Protein AF-A0A4U1ETX7-F1 (afdb_monomer)

Structure (mmCIF, N/CA/C/O backbone):
data_AF-A0A4U1ETX7-F1
#
_entry.id   AF-A0A4U1ETX7-F1
#
loop_
_atom_site.group_PDB
_atom_site.id
_atom_site.type_symbol
_atom_site.label_atom_id
_atom_site.label_alt_id
_atom_site.label_comp_id
_atom_site.label_asym_id
_atom_site.label_entity_id
_atom_site.label_seq_id
_atom_site.pdbx_PDB_ins_code
_atom_site.Cartn_x
_atom_site.Cartn_y
_atom_site.Cartn_z
_atom_site.occupancy
_atom_site.B_iso_or_equiv
_atom_site.auth_seq_id
_atom_site.auth_comp_id
_atom_site.auth_asym_id
_atom_site.auth_atom_id
_atom_site.pdbx_PDB_model_num
ATOM 1 N N . MET A 1 1 ? -6.238 19.780 6.715 1.00 41.81 1 MET A N 1
ATOM 2 C CA . MET A 1 1 ? -5.830 20.283 5.386 1.00 41.81 1 MET A CA 1
ATOM 3 C C . MET A 1 1 ? -6.898 19.841 4.401 1.00 41.81 1 MET A C 1
ATOM 5 O O . MET A 1 1 ? -7.170 18.651 4.344 1.00 41.81 1 MET A O 1
ATOM 9 N N . ASN A 1 2 ? -7.576 20.777 3.735 1.00 40.84 2 ASN A N 1
ATOM 10 C CA . ASN A 1 2 ? -8.663 20.470 2.801 1.00 40.84 2 ASN A CA 1
ATOM 11 C C . ASN A 1 2 ? -8.072 20.296 1.399 1.00 40.84 2 ASN A C 1
ATOM 13 O O . ASN A 1 2 ? -7.616 21.276 0.815 1.00 40.84 2 ASN A O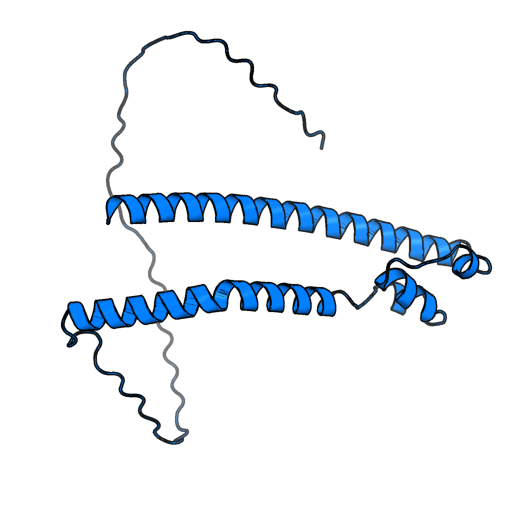 1
ATOM 17 N N . LEU A 1 3 ? -8.058 19.065 0.881 1.00 55.19 3 LEU A N 1
ATOM 18 C CA . LEU A 1 3 ? -7.676 18.799 -0.507 1.00 55.19 3 LEU A CA 1
ATOM 19 C C . LEU A 1 3 ? -8.830 19.211 -1.424 1.00 55.19 3 LEU A C 1
ATOM 21 O O . LEU A 1 3 ? -9.842 18.521 -1.536 1.00 55.19 3 LEU A O 1
ATOM 25 N N . GLN A 1 4 ? -8.675 20.371 -2.051 1.00 62.78 4 GLN A N 1
ATOM 26 C CA . GLN A 1 4 ? -9.579 20.869 -3.074 1.00 62.78 4 GLN A CA 1
ATOM 27 C C . GLN A 1 4 ? -9.203 20.228 -4.414 1.00 62.78 4 GLN A C 1
ATOM 29 O O . GLN A 1 4 ? -8.098 20.410 -4.915 1.00 62.78 4 GLN A O 1
ATOM 34 N N . ILE A 1 5 ? -10.124 19.438 -4.963 1.00 59.56 5 ILE A N 1
ATOM 35 C CA . ILE A 1 5 ? -9.994 18.774 -6.264 1.00 59.56 5 ILE A CA 1
ATOM 36 C C . ILE A 1 5 ? -10.107 19.844 -7.359 1.00 59.56 5 ILE A C 1
ATOM 38 O O . ILE A 1 5 ? -11.142 20.503 -7.477 1.00 59.56 5 ILE A O 1
ATOM 42 N N . CYS A 1 6 ? -9.048 20.031 -8.148 1.00 57.34 6 CYS A N 1
ATOM 43 C CA . CYS A 1 6 ? -9.047 20.949 -9.285 1.00 57.34 6 CYS A CA 1
ATOM 44 C C . CYS A 1 6 ? -9.716 20.283 -10.495 1.00 57.34 6 CYS A C 1
ATOM 46 O O . CYS A 1 6 ? -9.180 19.333 -11.062 1.00 57.34 6 CYS A O 1
ATOM 48 N N . PHE A 1 7 ? -10.880 20.794 -10.903 1.00 46.88 7 PHE A N 1
ATOM 49 C CA . PHE A 1 7 ? -11.467 20.489 -12.207 1.00 46.88 7 PHE A CA 1
ATOM 50 C C . PHE A 1 7 ? -10.724 21.288 -13.280 1.00 46.88 7 PHE A C 1
ATOM 52 O O . PHE A 1 7 ? -10.789 22.517 -13.304 1.00 46.88 7 PHE A O 1
ATOM 59 N N . VAL A 1 8 ? -10.012 20.578 -14.151 1.00 48.94 8 VAL A N 1
ATOM 60 C CA . VAL A 1 8 ? -9.409 21.141 -15.359 1.00 48.94 8 VAL A CA 1
ATOM 61 C C . VAL A 1 8 ? -10.537 21.359 -16.361 1.00 48.94 8 VAL A C 1
ATOM 63 O O . VAL A 1 8 ? -11.192 20.404 -16.773 1.00 48.94 8 VAL A O 1
ATOM 66 N N . ASN A 1 9 ? -10.806 22.615 -16.707 1.00 42.22 9 ASN A N 1
ATOM 67 C CA . ASN A 1 9 ? -11.696 22.948 -17.808 1.00 42.22 9 ASN A CA 1
ATOM 68 C C . ASN A 1 9 ? -10.807 23.318 -18.996 1.00 42.22 9 ASN A C 1
ATOM 70 O O . ASN A 1 9 ? -10.137 24.350 -18.960 1.00 42.22 9 ASN A O 1
ATOM 74 N N . ASP A 1 10 ? -10.785 22.463 -20.019 1.00 52.47 10 ASP A N 1
ATOM 75 C CA . ASP A 1 10 ? -10.178 22.778 -21.309 1.00 52.47 10 ASP A CA 1
ATOM 76 C C . ASP A 1 10 ? -10.883 24.003 -21.894 1.00 52.47 10 ASP A C 1
ATOM 78 O O . ASP A 1 10 ? -12.081 24.004 -22.190 1.00 52.47 10 ASP A O 1
ATOM 82 N N . SER A 1 11 ? -10.145 25.092 -22.026 1.00 49.81 11 SER A N 1
ATOM 83 C CA . SER A 1 11 ? -10.554 26.252 -22.803 1.00 49.81 11 SER A CA 1
ATOM 84 C C . SER A 1 11 ? -9.315 26.747 -23.515 1.00 49.81 11 SER A C 1
ATOM 86 O O . SER A 1 11 ? -8.481 27.442 -22.942 1.00 49.81 11 SER A O 1
ATOM 88 N N . GLY A 1 12 ? -9.188 26.301 -24.763 1.00 53.84 12 GLY A N 1
ATOM 89 C CA . GLY A 1 12 ? -8.143 26.739 -25.664 1.00 53.84 12 GLY A CA 1
ATOM 90 C C . GLY A 1 12 ? -8.164 28.252 -25.836 1.00 53.84 12 GLY A C 1
ATOM 91 O O . GLY A 1 12 ? -9.210 28.863 -26.057 1.00 53.84 12 GLY A O 1
ATOM 92 N N . SER A 1 13 ? -6.979 28.840 -25.784 1.00 47.84 13 SER A N 1
ATOM 93 C CA . SER A 1 13 ? -6.688 30.052 -26.529 1.00 47.84 13 SER A CA 1
ATOM 94 C C . SER A 1 13 ? -5.198 30.085 -26.826 1.00 47.84 13 SER A C 1
ATOM 96 O O . SER A 1 13 ? -4.387 30.261 -25.915 1.00 47.84 13 SER A O 1
ATOM 98 N N . ASP A 1 14 ? -4.879 29.919 -28.105 1.00 48.38 14 ASP A N 1
ATOM 99 C CA . ASP A 1 14 ? -3.606 30.293 -28.702 1.00 48.38 14 ASP A CA 1
ATOM 100 C C . ASP A 1 14 ? -3.192 31.695 -28.253 1.00 48.38 14 ASP A C 1
ATOM 102 O O . ASP A 1 14 ? -3.978 32.651 -28.329 1.00 48.38 14 ASP A O 1
ATOM 106 N N . LYS A 1 15 ? -1.933 31.825 -27.834 1.00 49.69 15 LYS A N 1
ATOM 107 C CA . LYS A 1 15 ? -1.198 33.079 -27.960 1.00 49.69 15 LYS A CA 1
ATOM 108 C C . LYS A 1 15 ? 0.302 32.834 -27.879 1.00 49.69 15 LYS A C 1
ATOM 110 O O . LYS A 1 15 ? 0.845 32.564 -26.812 1.00 49.69 15 LYS A O 1
ATOM 115 N N . ASP A 1 16 ? 0.927 32.967 -29.039 1.00 45.94 16 ASP A N 1
ATOM 116 C CA . ASP A 1 16 ? 2.360 33.124 -29.224 1.00 45.94 16 ASP A CA 1
ATOM 117 C C . ASP A 1 16 ? 2.893 34.314 -28.412 1.00 45.94 16 ASP A C 1
ATOM 119 O O . ASP A 1 16 ? 2.325 35.412 -28.457 1.00 45.94 16 ASP A O 1
ATOM 123 N N . SER A 1 17 ? 4.025 34.121 -27.737 1.00 50.34 17 SER A N 1
ATOM 124 C CA . SER A 1 17 ? 5.016 35.184 -27.560 1.00 50.34 17 SER A CA 1
ATOM 125 C C . SER A 1 17 ? 6.380 34.601 -27.202 1.00 50.34 17 SER A C 1
ATOM 127 O O . SER A 1 17 ? 6.537 33.946 -26.172 1.00 50.34 17 SER A O 1
ATOM 129 N N . ASP A 1 18 ? 7.333 34.887 -28.082 1.00 41.34 18 ASP A N 1
ATOM 130 C CA . ASP A 1 18 ? 8.760 34.607 -28.011 1.00 41.34 18 ASP A CA 1
ATOM 131 C C . ASP A 1 18 ? 9.499 35.263 -26.828 1.00 41.34 18 ASP A C 1
ATOM 133 O O . ASP A 1 18 ? 9.060 36.273 -26.274 1.00 41.34 18 ASP A O 1
ATOM 137 N N . ALA A 1 19 ? 10.718 34.742 -26.627 1.00 42.84 19 ALA A N 1
ATOM 138 C CA . ALA A 1 19 ? 11.904 35.342 -26.004 1.00 42.84 19 ALA A CA 1
ATOM 139 C C . ALA A 1 19 ? 12.024 35.272 -24.469 1.00 42.84 19 ALA A C 1
ATOM 141 O O . ALA A 1 19 ? 11.381 36.016 -23.739 1.00 42.84 19 ALA A O 1
ATOM 142 N N . ASP A 1 20 ? 12.954 34.449 -23.971 1.00 43.47 20 ASP A N 1
ATOM 143 C CA . ASP A 1 20 ? 14.338 34.883 -23.700 1.00 43.47 20 ASP A CA 1
ATOM 144 C C . ASP A 1 20 ? 15.164 33.684 -23.188 1.00 43.47 20 ASP A C 1
ATOM 146 O O . ASP A 1 20 ? 14.789 33.018 -22.223 1.00 43.47 20 ASP A O 1
ATOM 150 N N . ASP A 1 21 ? 16.270 33.383 -23.867 1.00 40.78 21 ASP A N 1
ATOM 151 C CA . ASP A 1 21 ? 17.135 32.230 -23.603 1.00 40.78 21 ASP A CA 1
ATOM 152 C C . ASP A 1 21 ? 18.335 32.704 -22.767 1.00 40.78 21 ASP A C 1
ATOM 154 O O . ASP A 1 21 ? 19.334 33.224 -23.278 1.00 40.78 21 ASP A O 1
ATOM 158 N N . SER A 1 22 ? 18.207 32.602 -21.441 1.00 45.34 22 SER A N 1
ATOM 159 C CA . SER A 1 22 ? 19.293 32.916 -20.512 1.00 45.34 22 SER A CA 1
ATOM 160 C C . SER A 1 22 ? 20.228 31.720 -20.358 1.00 45.34 22 SER A C 1
ATOM 162 O O . SER A 1 22 ? 19.943 30.743 -19.668 1.00 45.34 22 SER A O 1
ATOM 164 N N . LYS A 1 23 ? 21.395 31.864 -20.988 1.00 46.31 23 LYS A N 1
ATOM 165 C CA . LYS A 1 23 ? 22.611 31.064 -20.813 1.00 46.31 23 LYS A CA 1
ATOM 166 C C . LYS A 1 23 ? 22.863 30.720 -19.340 1.00 46.31 23 LYS A C 1
ATOM 168 O O . LYS A 1 23 ? 22.982 31.619 -18.509 1.00 46.31 23 LYS A O 1
ATOM 173 N N . THR A 1 24 ? 23.063 29.439 -19.037 1.00 38.53 24 THR A N 1
ATOM 174 C CA . THR A 1 24 ? 23.754 29.016 -17.812 1.00 38.53 24 THR A CA 1
ATOM 175 C C . THR A 1 24 ? 25.056 28.327 -18.176 1.00 38.53 24 THR A C 1
ATOM 177 O O . THR A 1 24 ? 25.109 27.285 -18.824 1.00 38.53 24 THR A O 1
ATOM 180 N N . GLU A 1 25 ? 26.128 29.004 -17.789 1.00 38.62 25 GLU A N 1
ATOM 181 C CA . GLU A 1 25 ? 27.497 28.575 -17.959 1.00 38.62 25 GLU A CA 1
ATOM 182 C C . GLU A 1 25 ? 27.894 27.706 -16.765 1.00 38.62 25 GLU A C 1
ATOM 184 O O . GLU A 1 25 ? 27.614 28.008 -15.608 1.00 38.62 25 GLU A O 1
ATOM 189 N N . THR A 1 26 ? 28.523 26.593 -17.114 1.00 40.31 26 THR A N 1
ATOM 190 C CA . THR A 1 26 ? 29.512 25.805 -16.381 1.00 40.31 26 THR A CA 1
ATOM 191 C C . THR A 1 26 ? 30.017 26.435 -15.070 1.00 40.31 26 THR A C 1
ATOM 193 O O . THR A 1 26 ? 30.624 27.503 -15.097 1.00 40.31 26 THR A O 1
ATOM 196 N N . SER A 1 27 ? 29.923 25.714 -13.951 1.00 37.47 27 SER A N 1
ATOM 197 C CA . SER A 1 27 ? 31.081 25.541 -13.063 1.00 37.47 27 SER A CA 1
ATOM 198 C C . SER A 1 27 ? 30.861 24.366 -12.119 1.00 37.47 27 SER A C 1
ATOM 200 O O . SER A 1 27 ? 29.918 24.323 -11.335 1.00 37.47 27 SER A O 1
ATOM 202 N N . LEU A 1 28 ? 31.781 23.418 -12.227 1.00 47.22 28 LEU A N 1
ATOM 203 C CA . LEU A 1 28 ? 32.044 22.346 -11.285 1.00 47.22 28 LEU A CA 1
ATOM 204 C C . LEU A 1 28 ? 32.525 22.964 -9.967 1.00 47.22 28 LEU A C 1
ATOM 206 O O . LEU A 1 28 ? 33.446 23.774 -9.999 1.00 47.22 28 LEU A O 1
ATOM 210 N N . ASP A 1 29 ? 31.967 22.552 -8.831 1.00 37.34 29 ASP A N 1
ATOM 211 C CA . ASP A 1 29 ? 32.725 22.544 -7.577 1.00 37.34 29 ASP A CA 1
ATOM 212 C C . ASP A 1 29 ? 32.091 21.560 -6.583 1.00 37.34 29 ASP A C 1
ATOM 214 O O . ASP A 1 29 ? 31.028 21.794 -6.010 1.00 37.34 29 ASP A O 1
ATOM 218 N N . THR A 1 30 ? 32.723 20.395 -6.436 1.00 49.41 30 THR A N 1
ATOM 219 C CA . THR A 1 30 ? 32.409 19.403 -5.400 1.00 49.41 30 THR A CA 1
ATOM 220 C C . THR A 1 30 ? 33.538 19.451 -4.371 1.00 49.41 30 THR A C 1
ATOM 222 O O . THR A 1 30 ? 34.684 19.179 -4.738 1.00 49.41 30 THR A O 1
ATOM 225 N N . PRO A 1 31 ? 33.274 19.767 -3.091 1.00 43.47 31 PRO A N 1
ATOM 226 C CA . PRO A 1 31 ? 34.331 19.797 -2.095 1.00 43.47 31 PRO A CA 1
ATOM 227 C C . PRO A 1 31 ? 34.774 18.380 -1.707 1.00 43.47 31 PRO A C 1
ATOM 229 O O . PRO A 1 31 ? 34.002 17.569 -1.195 1.00 43.47 31 PRO A O 1
ATOM 232 N N . LEU A 1 32 ? 36.063 18.114 -1.926 1.00 41.84 32 LEU A N 1
ATOM 233 C CA . LEU A 1 32 ? 36.802 16.947 -1.448 1.00 41.84 32 LEU A CA 1
ATOM 234 C C . LEU A 1 32 ? 36.784 16.880 0.087 1.00 41.84 32 LEU A C 1
ATOM 236 O O . LEU A 1 32 ? 37.141 17.846 0.761 1.00 41.84 32 LEU A O 1
ATOM 240 N N . SER A 1 33 ? 36.440 15.713 0.636 1.00 50.00 33 SER A N 1
ATOM 241 C CA . SER A 1 33 ? 36.634 15.381 2.055 1.00 50.00 33 SER A CA 1
ATOM 242 C C . SER A 1 33 ? 37.741 14.328 2.235 1.00 50.00 33 SER A C 1
ATOM 244 O O . SER A 1 33 ? 37.984 13.538 1.321 1.00 50.00 33 SER A O 1
ATOM 246 N N . PRO A 1 34 ? 38.455 14.322 3.380 1.00 47.47 34 PRO A N 1
ATOM 247 C CA . PRO A 1 34 ? 39.816 13.799 3.476 1.00 47.47 34 PRO A CA 1
ATOM 248 C C . PRO A 1 34 ? 39.888 12.308 3.826 1.00 47.47 34 PRO A C 1
ATOM 250 O O . PRO A 1 34 ? 39.070 11.769 4.568 1.00 47.47 34 PRO A O 1
ATOM 253 N N . MET A 1 35 ? 40.951 11.669 3.335 1.00 39.53 35 MET A N 1
ATOM 254 C CA . MET A 1 35 ? 41.346 10.291 3.631 1.00 39.53 35 MET A CA 1
ATOM 255 C C . MET A 1 35 ? 41.687 10.094 5.117 1.00 39.53 35 MET A C 1
ATOM 257 O O . MET A 1 35 ? 42.616 10.721 5.626 1.00 39.53 35 MET A O 1
ATOM 261 N N . SER A 1 36 ? 41.044 9.119 5.765 1.00 50.62 36 SER A N 1
ATOM 262 C CA . SER A 1 36 ? 41.517 8.523 7.021 1.00 50.62 36 SER A CA 1
ATOM 263 C C . SER A 1 36 ? 42.073 7.129 6.748 1.00 50.62 36 SER A C 1
ATOM 265 O O . SER A 1 36 ? 41.338 6.190 6.455 1.00 50.62 36 SER A O 1
ATOM 267 N N . LYS A 1 37 ? 43.400 7.002 6.840 1.00 48.03 37 LYS A N 1
ATOM 268 C CA . LYS A 1 37 ? 44.114 5.722 6.878 1.00 48.03 37 LYS A CA 1
ATOM 269 C C . LYS A 1 37 ? 44.173 5.246 8.327 1.00 48.03 37 LYS A C 1
ATOM 271 O O . LYS A 1 37 ? 44.890 5.853 9.116 1.00 48.03 37 LYS A O 1
ATOM 276 N N . GLN A 1 38 ? 43.528 4.131 8.655 1.00 52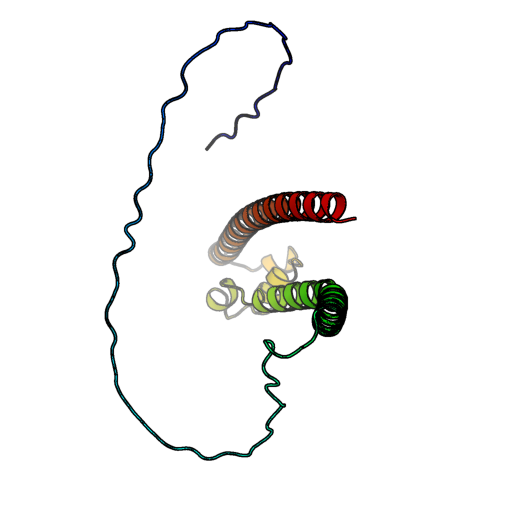.62 38 GLN A N 1
ATOM 277 C CA . GLN A 1 38 ? 43.980 3.274 9.751 1.00 52.62 38 GLN A CA 1
ATOM 278 C C . GLN A 1 38 ? 43.911 1.810 9.321 1.00 52.62 38 GLN A C 1
ATOM 280 O O . GLN A 1 38 ? 42.886 1.303 8.881 1.00 52.62 38 GLN A O 1
ATOM 285 N N . SER A 1 39 ? 45.082 1.190 9.402 1.00 51.47 39 SER A N 1
ATOM 286 C CA . SER A 1 39 ? 45.386 -0.204 9.117 1.00 51.47 39 SER A CA 1
ATOM 287 C C . SER A 1 39 ? 44.873 -1.100 10.243 1.00 51.47 39 SER A C 1
ATOM 289 O O . SER A 1 39 ? 45.035 -0.749 11.411 1.00 51.47 39 SER A O 1
ATOM 291 N N . SER A 1 40 ? 44.341 -2.276 9.918 1.00 50.12 40 SER A N 1
ATOM 292 C CA . SER A 1 40 ? 44.506 -3.470 10.753 1.00 50.12 40 SER A CA 1
ATOM 293 C C . SER A 1 40 ? 44.263 -4.719 9.913 1.00 50.12 40 SER A C 1
ATOM 295 O O . SER A 1 40 ? 43.614 -4.671 8.872 1.00 50.12 40 SER A O 1
ATOM 297 N N . SER A 1 41 ? 44.904 -5.800 10.319 1.00 50.66 41 SER A N 1
ATOM 298 C CA . SER A 1 41 ? 45.446 -6.809 9.435 1.00 50.66 41 SER A CA 1
ATOM 299 C C . SER A 1 41 ? 45.077 -8.220 9.899 1.00 50.66 41 SER A C 1
ATOM 301 O O . SER A 1 41 ? 44.888 -8.443 11.092 1.00 50.66 41 SER A O 1
ATOM 303 N N . TYR A 1 42 ? 45.066 -9.133 8.923 1.00 45.34 42 TYR A N 1
ATOM 304 C CA . TYR A 1 42 ? 45.053 -10.600 8.988 1.00 45.34 42 TYR A CA 1
ATOM 305 C C . TYR A 1 42 ? 43.771 -11.303 9.470 1.00 45.34 42 TYR A C 1
ATOM 307 O O . TYR A 1 42 ? 43.524 -11.472 10.661 1.00 45.34 42 TYR A O 1
ATOM 315 N N . SER A 1 43 ? 43.072 -11.908 8.509 1.00 50.91 43 SER A N 1
ATOM 316 C CA . SER A 1 43 ? 42.652 -13.306 8.637 1.00 50.91 43 SER A CA 1
ATOM 317 C C . SER A 1 43 ? 42.632 -13.962 7.258 1.00 50.91 43 SER A C 1
ATOM 319 O O . SER A 1 43 ? 41.741 -13.689 6.455 1.00 50.91 43 SER A O 1
ATOM 321 N N . ASP A 1 44 ? 43.624 -14.821 7.020 1.00 52.66 44 ASP A N 1
ATOM 322 C CA . ASP A 1 44 ? 43.616 -15.850 5.984 1.00 52.66 44 ASP A CA 1
ATOM 323 C C . ASP A 1 44 ? 42.361 -16.709 6.132 1.00 52.66 44 ASP A C 1
ATOM 325 O O . ASP A 1 44 ? 42.153 -17.347 7.170 1.00 52.66 44 ASP A O 1
ATOM 329 N N . ARG A 1 45 ? 41.529 -16.745 5.091 1.00 55.03 45 ARG A N 1
ATOM 330 C CA . ARG A 1 45 ? 40.541 -17.803 4.915 1.00 55.03 45 ARG A CA 1
ATOM 331 C C . ARG A 1 45 ? 40.197 -17.974 3.441 1.00 55.03 45 ARG A C 1
ATOM 333 O O . ARG A 1 45 ? 39.461 -17.185 2.871 1.00 55.03 45 ARG A O 1
ATOM 340 N N . ASP A 1 46 ? 40.772 -19.046 2.914 1.00 41.12 46 ASP A N 1
ATOM 341 C CA . ASP A 1 46 ? 40.247 -19.931 1.880 1.00 41.12 46 ASP A CA 1
ATOM 342 C C . ASP A 1 46 ? 39.790 -19.266 0.574 1.00 41.12 46 ASP A C 1
ATOM 344 O O . ASP A 1 46 ? 38.659 -18.816 0.399 1.00 41.12 46 ASP A O 1
ATOM 348 N N . THR A 1 47 ? 40.733 -19.265 -0.362 1.00 50.44 47 THR A N 1
ATOM 349 C CA . THR A 1 47 ? 40.575 -19.054 -1.795 1.00 50.44 47 THR A CA 1
ATOM 350 C C . THR A 1 47 ? 39.453 -19.927 -2.363 1.00 50.44 47 THR A C 1
ATOM 352 O O . THR A 1 47 ? 39.656 -21.086 -2.719 1.00 50.44 47 THR A O 1
ATOM 355 N N . THR A 1 48 ? 38.276 -19.338 -2.524 1.00 43.38 48 THR A N 1
ATOM 356 C CA . THR A 1 48 ? 37.517 -19.524 -3.762 1.00 43.38 48 THR A CA 1
ATOM 357 C C . THR A 1 48 ? 37.707 -18.240 -4.545 1.00 43.38 48 THR A C 1
ATOM 359 O O . THR A 1 48 ? 36.962 -17.276 -4.410 1.00 43.38 48 THR A O 1
ATOM 362 N N . GLU A 1 49 ? 38.815 -18.200 -5.283 1.00 44.59 49 GLU A N 1
ATOM 363 C CA . GLU A 1 49 ? 38.991 -17.274 -6.392 1.00 44.59 49 GLU A CA 1
ATOM 364 C C . GLU A 1 49 ? 37.897 -17.628 -7.409 1.00 44.59 49 GLU A C 1
ATOM 366 O O . GLU A 1 49 ? 38.097 -18.437 -8.309 1.00 44.59 49 GLU A O 1
ATOM 371 N N . GLU A 1 50 ? 36.687 -17.099 -7.213 1.00 47.06 50 GLU A N 1
ATOM 372 C CA . GLU A 1 50 ? 35.826 -16.844 -8.357 1.00 47.06 50 GLU A CA 1
ATOM 373 C C . GLU A 1 50 ? 36.617 -15.866 -9.208 1.00 47.06 50 GLU A C 1
ATOM 375 O O . GLU A 1 50 ? 36.891 -14.746 -8.775 1.00 47.06 50 GLU A O 1
ATOM 380 N N . GLU A 1 51 ? 37.084 -16.361 -10.351 1.00 45.06 51 GLU A N 1
ATOM 381 C CA . GLU A 1 51 ? 37.832 -15.619 -11.347 1.00 45.06 51 GLU A CA 1
ATOM 382 C C . GLU A 1 51 ? 37.187 -14.244 -11.533 1.00 45.06 51 GLU A C 1
ATOM 384 O O . GLU A 1 51 ? 36.185 -14.068 -12.230 1.00 45.06 51 GLU A O 1
ATOM 389 N N . SER A 1 52 ? 37.791 -13.236 -10.908 1.00 50.06 52 SER A N 1
ATOM 390 C CA . SER A 1 52 ? 37.653 -11.857 -11.325 1.00 50.06 52 SER A CA 1
ATOM 391 C C . SER A 1 52 ? 38.412 -11.735 -12.644 1.00 50.06 52 SER A C 1
ATOM 393 O O . SER A 1 52 ? 39.476 -11.120 -12.701 1.00 50.06 52 SER A O 1
ATOM 395 N N . GLU A 1 53 ? 37.912 -12.395 -13.692 1.00 48.62 53 GLU A N 1
ATOM 396 C CA . GLU A 1 53 ? 38.287 -12.070 -15.060 1.00 48.62 53 GLU A CA 1
ATOM 397 C C . GLU A 1 53 ? 38.050 -10.566 -15.200 1.00 48.62 53 GLU A C 1
ATOM 399 O O . GLU A 1 53 ? 36.943 -10.072 -14.946 1.00 48.62 53 GLU A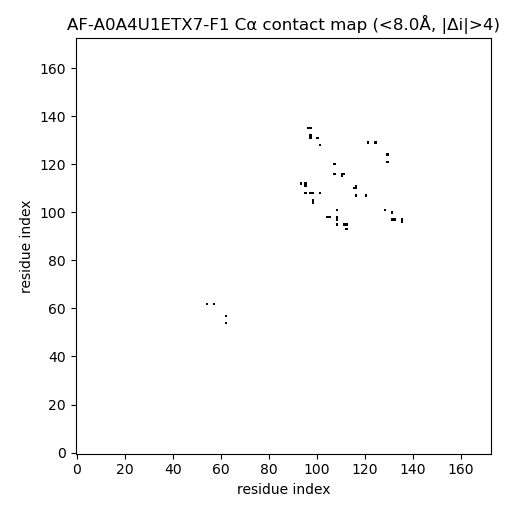 O 1
ATOM 404 N N . SER A 1 54 ? 39.112 -9.822 -15.513 1.00 49.56 54 SER A N 1
ATOM 405 C CA . SER A 1 54 ? 39.044 -8.397 -15.809 1.00 49.56 54 SER A CA 1
ATOM 406 C C . SER A 1 54 ? 37.919 -8.180 -16.823 1.00 49.56 54 SER A C 1
ATOM 408 O O . SER A 1 54 ? 38.001 -8.601 -17.974 1.00 49.56 54 SER A O 1
ATOM 410 N N . LEU A 1 55 ? 36.839 -7.509 -16.406 1.00 55.25 55 LEU A N 1
ATOM 411 C CA . LEU A 1 55 ? 35.712 -7.166 -17.290 1.00 55.25 55 LEU A CA 1
ATOM 412 C C . LEU A 1 55 ? 36.144 -6.304 -18.492 1.00 55.25 55 LEU A C 1
ATOM 414 O O . LEU A 1 55 ? 35.359 -6.112 -19.423 1.00 55.25 55 LEU A O 1
ATOM 418 N N . ASP A 1 56 ? 37.374 -5.794 -18.446 1.00 57.44 56 ASP A N 1
ATOM 419 C CA . ASP A 1 56 ? 38.014 -4.963 -19.455 1.00 57.44 56 ASP A CA 1
ATOM 420 C C . ASP A 1 56 ? 38.639 -5.770 -20.613 1.00 57.44 56 ASP A C 1
ATOM 422 O O . ASP A 1 56 ? 38.852 -5.191 -21.674 1.00 57.44 56 ASP A O 1
ATOM 426 N N . ASP A 1 57 ? 38.858 -7.089 -20.466 1.00 61.84 57 ASP A N 1
ATOM 427 C CA . ASP A 1 57 ? 39.448 -7.956 -21.513 1.00 61.84 57 ASP A CA 1
ATOM 428 C C . ASP A 1 57 ? 38.420 -8.829 -22.264 1.00 61.84 57 ASP A C 1
ATOM 430 O O . ASP A 1 57 ? 38.766 -9.608 -23.154 1.00 61.84 57 ASP A O 1
ATOM 434 N N . MET A 1 58 ? 37.133 -8.712 -21.929 1.00 63.69 58 MET A N 1
ATOM 435 C CA . MET A 1 58 ? 36.060 -9.470 -22.577 1.00 63.69 58 MET A CA 1
ATOM 436 C C . MET A 1 58 ? 35.560 -8.771 -23.846 1.00 63.69 58 MET A C 1
ATOM 438 O O . MET A 1 58 ? 35.083 -7.636 -23.790 1.00 63.69 58 MET A O 1
ATOM 442 N N . ASP A 1 59 ? 35.561 -9.484 -24.979 1.00 86.38 59 ASP A N 1
ATOM 443 C CA . ASP A 1 59 ? 34.959 -8.999 -26.228 1.00 86.38 59 ASP A CA 1
ATOM 444 C C . ASP A 1 59 ? 33.500 -8.554 -26.012 1.00 86.38 59 ASP A C 1
ATOM 446 O O . ASP A 1 59 ? 32.720 -9.200 -25.300 1.00 86.38 59 ASP A O 1
ATOM 450 N N . PHE A 1 60 ? 33.105 -7.462 -26.677 1.00 87.75 60 PHE A N 1
ATOM 451 C CA . PHE A 1 60 ? 31.799 -6.805 -26.511 1.00 87.75 60 PHE A CA 1
ATOM 452 C C . PHE A 1 60 ? 30.609 -7.780 -26.549 1.00 87.75 60 PHE A C 1
ATOM 454 O O . PHE A 1 60 ? 29.706 -7.694 -25.715 1.00 87.75 60 PHE A O 1
ATOM 461 N N . LEU A 1 61 ? 30.623 -8.754 -27.469 1.00 88.44 61 LEU A N 1
ATOM 462 C CA . LEU A 1 61 ? 29.554 -9.753 -27.594 1.00 88.44 61 LEU A CA 1
ATOM 463 C C . LEU A 1 61 ? 29.450 -10.667 -26.366 1.00 88.44 61 LEU A C 1
ATOM 465 O O . LEU A 1 61 ? 28.350 -11.076 -25.990 1.00 88.44 61 LEU A O 1
ATOM 469 N N . THR A 1 62 ? 30.575 -11.013 -25.747 1.00 92.31 62 THR A N 1
ATOM 470 C CA . THR A 1 62 ? 30.601 -11.845 -24.540 1.00 92.31 62 THR A CA 1
ATOM 471 C C . THR A 1 62 ? 30.034 -11.065 -23.359 1.00 92.31 62 THR A C 1
ATOM 473 O O . THR A 1 62 ? 29.180 -11.581 -22.634 1.00 92.31 62 THR A O 1
ATOM 476 N N . ARG A 1 63 ? 30.408 -9.785 -23.228 1.00 90.75 63 ARG A N 1
ATOM 477 C CA . ARG A 1 63 ? 29.857 -8.883 -22.206 1.00 90.75 63 ARG A CA 1
ATOM 478 C C . ARG A 1 63 ? 28.353 -8.662 -22.381 1.00 90.75 63 ARG A C 1
ATOM 480 O O . ARG A 1 63 ? 27.609 -8.782 -21.410 1.00 90.75 63 ARG A O 1
ATOM 487 N N . GLN A 1 64 ? 27.892 -8.426 -23.610 1.00 90.62 64 GLN A N 1
ATOM 488 C CA . GLN A 1 64 ? 26.468 -8.283 -23.928 1.00 90.62 64 GLN A CA 1
ATOM 489 C C . GLN A 1 64 ? 25.674 -9.538 -23.537 1.00 90.62 64 GLN A C 1
ATOM 491 O O . GLN A 1 64 ? 24.638 -9.436 -22.883 1.00 90.62 64 GLN A O 1
ATOM 496 N N . LYS A 1 65 ? 26.167 -10.732 -23.897 1.00 92.88 65 LYS A N 1
ATOM 497 C CA . LYS A 1 65 ? 25.517 -12.003 -23.541 1.00 92.88 65 LYS A CA 1
ATOM 498 C C . LYS A 1 65 ? 25.442 -12.209 -22.029 1.00 92.88 65 LYS A C 1
ATOM 500 O O . LYS A 1 65 ? 24.399 -12.642 -21.541 1.00 92.88 65 LYS A O 1
ATOM 505 N N . LYS A 1 66 ? 26.515 -11.885 -21.297 1.00 94.19 66 LYS A N 1
ATOM 506 C CA . LYS A 1 66 ? 26.558 -11.981 -19.829 1.00 94.19 66 LYS A CA 1
ATOM 507 C C . LYS A 1 66 ? 25.520 -11.056 -19.185 1.00 94.19 66 LYS A C 1
ATOM 509 O O . LYS A 1 66 ? 24.680 -11.539 -18.432 1.00 94.19 66 LYS A O 1
ATOM 514 N N . LEU A 1 67 ? 25.506 -9.775 -19.562 1.00 92.88 67 LEU A N 1
ATOM 515 C CA . LEU A 1 67 ? 24.538 -8.793 -19.054 1.00 92.88 67 LEU A CA 1
ATOM 516 C C . LEU A 1 67 ? 23.092 -9.175 -19.391 1.00 92.88 67 LEU A C 1
ATOM 518 O O . LEU A 1 67 ? 22.206 -9.073 -18.548 1.00 92.88 67 LEU A O 1
ATOM 522 N N . GLN A 1 68 ? 22.837 -9.676 -20.602 1.00 92.75 68 GLN A N 1
ATOM 523 C CA . GLN A 1 68 ? 21.500 -10.123 -20.989 1.00 92.75 68 GLN A CA 1
ATOM 524 C C . GLN A 1 68 ? 21.032 -11.327 -20.155 1.00 92.75 68 GLN A C 1
ATOM 526 O O . GLN A 1 68 ? 19.851 -11.421 -19.816 1.00 92.75 68 GLN A O 1
ATOM 531 N N . ALA A 1 69 ? 21.930 -12.268 -19.849 1.00 96.31 69 ALA A N 1
ATOM 532 C CA . ALA A 1 69 ? 21.613 -13.412 -19.000 1.00 96.31 69 ALA A CA 1
ATOM 533 C C . ALA A 1 69 ? 21.294 -12.972 -17.562 1.00 96.31 69 ALA A C 1
ATOM 535 O O . ALA A 1 69 ? 20.291 -13.414 -16.999 1.00 96.31 69 ALA A O 1
ATOM 536 N N . GLU A 1 70 ? 22.091 -12.056 -17.012 1.00 96.06 70 GLU A N 1
ATOM 537 C CA . GLU A 1 70 ? 21.882 -11.472 -15.686 1.00 96.06 70 GLU A CA 1
ATOM 538 C C . GLU A 1 70 ? 20.549 -10.718 -15.599 1.00 96.06 70 GLU A C 1
ATOM 540 O O . GLU A 1 70 ? 19.737 -11.009 -14.722 1.00 96.06 70 GLU A O 1
ATOM 545 N N . ALA A 1 71 ? 20.255 -9.839 -16.563 1.00 93.31 71 ALA A N 1
ATOM 546 C CA . ALA A 1 71 ? 18.997 -9.096 -16.610 1.00 93.31 71 ALA A CA 1
ATOM 547 C C . ALA A 1 71 ? 17.778 -10.031 -16.687 1.00 93.31 71 ALA A C 1
ATOM 549 O O . ALA A 1 71 ? 16.795 -9.844 -15.970 1.00 93.31 71 ALA A O 1
ATOM 550 N N . LYS A 1 72 ? 17.847 -11.090 -17.507 1.00 94.81 72 LYS A N 1
ATOM 551 C CA . LYS A 1 72 ? 16.780 -12.104 -17.591 1.00 94.81 72 LYS A CA 1
ATOM 552 C C . LYS A 1 72 ? 16.562 -12.816 -16.259 1.00 94.81 72 LYS A C 1
ATOM 554 O O . LYS A 1 72 ? 15.416 -13.044 -15.871 1.00 94.81 72 LYS A O 1
ATOM 559 N N . MET A 1 73 ? 17.642 -13.169 -15.565 1.00 96.94 73 MET A N 1
ATOM 560 C CA . MET A 1 73 ? 17.574 -13.812 -14.255 1.00 96.94 73 MET A CA 1
ATOM 561 C C . MET A 1 73 ? 16.988 -12.864 -13.201 1.00 96.94 73 MET A C 1
ATOM 563 O O . MET A 1 73 ? 16.059 -13.250 -12.493 1.00 96.94 73 MET A O 1
ATOM 567 N N . ALA A 1 74 ? 17.457 -11.615 -13.147 1.00 95.56 74 ALA A N 1
ATOM 568 C CA . ALA A 1 74 ? 16.956 -10.595 -12.230 1.00 95.56 74 ALA A CA 1
ATOM 569 C C . ALA A 1 74 ? 15.456 -10.325 -12.438 1.00 95.56 74 ALA A C 1
ATOM 571 O O . ALA A 1 74 ? 14.679 -10.375 -11.484 1.00 95.56 74 ALA A O 1
ATOM 572 N N . LEU A 1 75 ? 15.012 -10.147 -13.688 1.00 93.56 75 LEU A N 1
ATOM 573 C CA . LEU A 1 75 ? 13.595 -9.959 -14.023 1.00 93.56 75 LEU A CA 1
ATOM 574 C C . LEU A 1 75 ? 12.733 -11.164 -13.617 1.00 93.56 75 LEU A C 1
ATOM 576 O O . LEU A 1 75 ? 11.625 -10.992 -13.104 1.00 93.56 75 LEU A O 1
ATOM 580 N N . ALA A 1 76 ? 13.242 -12.389 -13.792 1.00 96.69 76 ALA A N 1
ATOM 581 C CA . ALA A 1 76 ? 12.546 -13.597 -13.354 1.00 96.69 76 ALA A CA 1
ATOM 582 C C . ALA A 1 76 ? 12.399 -13.669 -11.820 1.00 96.69 76 ALA A C 1
ATOM 584 O O . ALA A 1 76 ? 11.397 -14.193 -11.322 1.00 96.69 76 ALA A O 1
ATOM 585 N N . MET A 1 77 ? 13.363 -13.124 -11.070 1.00 97.06 77 MET A N 1
ATOM 586 C CA . MET A 1 77 ? 13.348 -13.092 -9.604 1.00 97.06 77 MET A CA 1
ATOM 587 C C . MET A 1 77 ? 12.582 -11.904 -9.011 1.00 97.06 77 MET A C 1
ATOM 589 O O . MET A 1 77 ? 12.067 -12.018 -7.899 1.00 97.06 77 MET A O 1
ATOM 593 N N . ALA A 1 78 ? 12.437 -10.795 -9.737 1.00 94.44 78 ALA A N 1
ATOM 594 C CA . ALA A 1 78 ? 11.847 -9.562 -9.214 1.00 94.44 78 ALA A CA 1
ATOM 595 C C . ALA A 1 78 ? 10.444 -9.776 -8.613 1.00 94.44 78 ALA A C 1
ATOM 597 O O . ALA A 1 78 ? 10.179 -9.428 -7.462 1.00 94.44 78 ALA A O 1
ATOM 598 N N . LYS A 1 79 ? 9.540 -10.432 -9.353 1.00 95.25 79 LYS A N 1
ATOM 599 C CA . LYS A 1 79 ? 8.162 -10.689 -8.900 1.00 95.25 79 LYS A CA 1
ATOM 600 C C . LYS A 1 79 ? 8.069 -11.600 -7.664 1.00 95.25 79 LYS A C 1
ATOM 602 O O . LYS A 1 79 ? 7.324 -11.251 -6.743 1.00 95.25 79 LYS A O 1
ATOM 607 N N . PRO A 1 80 ? 8.725 -12.777 -7.607 1.00 97.56 80 PRO A N 1
ATOM 608 C CA . PRO A 1 80 ? 8.695 -13.597 -6.399 1.00 97.56 80 PRO A CA 1
ATOM 609 C C . PRO A 1 80 ? 9.382 -12.916 -5.210 1.00 97.56 80 PRO A C 1
ATOM 611 O O . PRO A 1 80 ? 8.856 -13.015 -4.103 1.00 97.56 80 PRO A O 1
ATOM 614 N N . MET A 1 81 ? 10.474 -12.173 -5.425 1.00 97.00 81 MET A N 1
ATOM 615 C CA . MET A 1 81 ? 11.124 -11.405 -4.359 1.00 97.00 81 MET A CA 1
ATOM 616 C C . MET A 1 81 ? 10.194 -10.332 -3.784 1.00 97.00 81 MET A C 1
ATOM 618 O O . MET A 1 81 ? 10.034 -10.266 -2.569 1.00 97.00 81 MET A O 1
ATOM 622 N N . ALA A 1 82 ? 9.490 -9.574 -4.631 1.00 93.88 82 ALA A N 1
ATOM 623 C CA . ALA A 1 82 ? 8.507 -8.589 -4.179 1.00 93.88 82 ALA A CA 1
ATOM 624 C C . ALA A 1 82 ? 7.370 -9.230 -3.360 1.00 93.88 82 ALA A C 1
ATOM 626 O O . ALA A 1 82 ? 6.983 -8.721 -2.310 1.00 93.88 82 ALA A O 1
ATOM 627 N N . LYS A 1 83 ? 6.856 -10.394 -3.783 1.00 96.44 83 LYS A N 1
ATOM 628 C CA . LYS A 1 83 ? 5.840 -11.131 -3.007 1.00 96.44 83 LYS A CA 1
ATOM 629 C C . LYS A 1 83 ? 6.362 -11.600 -1.650 1.00 96.44 83 LYS A C 1
ATOM 631 O O . LYS A 1 83 ? 5.632 -11.535 -0.664 1.00 96.44 83 LYS A O 1
ATOM 636 N N . MET A 1 84 ? 7.597 -12.094 -1.611 1.00 96.69 84 MET A N 1
ATOM 637 C CA . MET A 1 84 ? 8.247 -12.512 -0.371 1.00 96.69 84 MET A CA 1
ATOM 638 C C . MET A 1 84 ? 8.407 -11.324 0.582 1.00 96.69 84 MET A C 1
ATOM 640 O O . MET A 1 84 ? 8.073 -11.452 1.757 1.00 96.69 84 MET A O 1
ATOM 644 N N . GLN A 1 85 ? 8.828 -10.168 0.066 1.00 94.81 85 GLN A N 1
ATOM 645 C CA . GLN A 1 85 ? 8.971 -8.935 0.837 1.00 94.81 85 GLN A CA 1
ATOM 646 C C . GLN A 1 85 ? 7.649 -8.516 1.501 1.00 94.81 85 GLN A C 1
ATOM 648 O O . GLN A 1 85 ? 7.612 -8.288 2.709 1.00 94.81 85 GLN A O 1
ATOM 653 N N . VAL A 1 86 ? 6.539 -8.530 0.753 1.00 91.50 86 VAL A N 1
ATOM 654 C CA . VAL A 1 86 ? 5.202 -8.209 1.293 1.00 91.50 86 VAL A CA 1
ATOM 655 C C . VAL A 1 86 ? 4.795 -9.160 2.427 1.00 91.50 86 VAL A C 1
ATOM 657 O O . VAL A 1 86 ? 4.223 -8.732 3.433 1.00 91.50 86 VAL A O 1
ATOM 660 N N . GLU A 1 87 ? 5.083 -10.459 2.305 1.00 92.44 87 GLU A N 1
ATOM 661 C CA . GLU A 1 87 ? 4.756 -11.422 3.364 1.00 92.44 87 GLU A CA 1
ATOM 662 C C . GLU A 1 87 ? 5.625 -11.212 4.616 1.00 92.44 87 GLU A C 1
ATOM 664 O O . GLU A 1 87 ? 5.112 -11.296 5.733 1.00 92.44 87 GLU A O 1
ATOM 669 N N . VAL A 1 88 ? 6.909 -10.870 4.457 1.00 93.06 88 VAL A N 1
ATOM 670 C CA . VAL A 1 88 ? 7.803 -10.519 5.576 1.00 93.06 88 VAL A CA 1
ATOM 671 C C . VAL A 1 88 ? 7.280 -9.290 6.326 1.00 93.06 88 VAL A C 1
ATOM 673 O O . VAL A 1 88 ? 7.151 -9.314 7.552 1.00 93.06 88 VAL A O 1
ATOM 676 N N . GLU A 1 89 ? 6.895 -8.237 5.610 1.00 89.06 89 GLU A N 1
ATOM 677 C CA . GLU A 1 89 ? 6.339 -7.019 6.211 1.00 89.06 89 GLU A CA 1
ATOM 678 C C . GLU A 1 89 ? 5.033 -7.289 6.960 1.00 89.06 89 GLU A C 1
ATOM 680 O O . GLU A 1 89 ? 4.841 -6.822 8.087 1.00 89.06 89 GLU A O 1
ATOM 685 N N . LYS A 1 90 ? 4.153 -8.120 6.393 1.00 85.06 90 LYS A N 1
ATOM 686 C CA . LYS A 1 90 ? 2.916 -8.553 7.052 1.00 85.06 90 LYS A CA 1
ATOM 687 C C . LYS A 1 90 ? 3.184 -9.311 8.354 1.00 85.06 90 LYS A C 1
ATOM 689 O O . LYS A 1 90 ? 2.402 -9.203 9.299 1.00 85.06 90 LYS A O 1
ATOM 694 N N . GLN A 1 91 ? 4.269 -10.083 8.428 1.00 84.06 91 GLN A N 1
ATOM 695 C CA . GLN A 1 91 ? 4.670 -10.761 9.661 1.00 84.06 91 GLN A CA 1
ATOM 696 C C . GLN A 1 91 ? 5.236 -9.793 10.702 1.00 84.06 91 GLN A C 1
ATOM 698 O O . GLN A 1 91 ? 4.914 -9.930 11.883 1.00 84.06 91 GLN A O 1
ATOM 703 N N . ASN A 1 92 ? 5.999 -8.787 10.279 1.00 82.25 92 ASN A N 1
ATOM 704 C CA . ASN A 1 92 ? 6.581 -7.792 11.180 1.00 82.25 92 ASN A CA 1
ATOM 705 C C . ASN A 1 92 ? 5.527 -6.903 11.862 1.00 82.25 92 ASN A C 1
ATOM 707 O O . ASN A 1 92 ? 5.717 -6.507 13.011 1.00 82.25 92 ASN A O 1
ATOM 711 N N . ARG A 1 93 ? 4.372 -6.671 11.223 1.00 75.62 93 ARG A N 1
ATOM 712 C CA . ARG A 1 93 ? 3.240 -5.913 11.799 1.00 75.62 93 ARG A CA 1
ATOM 713 C C . ARG A 1 93 ? 2.495 -6.635 12.932 1.00 75.62 93 ARG A C 1
ATOM 715 O O . ARG A 1 93 ? 1.583 -6.065 13.521 1.00 75.62 93 ARG A O 1
ATOM 722 N N . LYS A 1 94 ? 2.859 -7.877 13.274 1.00 67.12 94 LYS A N 1
ATOM 723 C CA . LYS A 1 94 ? 2.162 -8.706 14.279 1.00 67.12 94 LYS A CA 1
ATOM 724 C C . LYS A 1 94 ? 2.479 -8.368 15.752 1.00 67.12 94 LYS A C 1
ATOM 726 O O . LYS A 1 94 ? 2.274 -9.204 16.628 1.00 67.12 94 LYS A O 1
ATOM 731 N N . LYS A 1 95 ? 2.956 -7.163 16.072 1.00 68.94 95 LYS A N 1
ATOM 732 C CA . LYS A 1 95 ? 3.140 -6.704 17.463 1.00 68.94 95 LYS A CA 1
ATOM 733 C C . LYS A 1 95 ? 2.166 -5.561 17.750 1.00 68.94 95 LYS A C 1
ATOM 735 O O . LYS A 1 95 ? 2.322 -4.485 17.192 1.00 68.94 95 LYS A O 1
ATOM 740 N N . SER A 1 96 ? 1.135 -5.811 18.562 1.00 72.00 96 SER A N 1
ATOM 741 C CA . SER A 1 96 ? 0.098 -4.813 18.864 1.00 72.00 96 SER A CA 1
ATOM 742 C C . SER A 1 96 ? 0.528 -4.030 20.102 1.00 72.00 96 SER A C 1
ATOM 744 O O .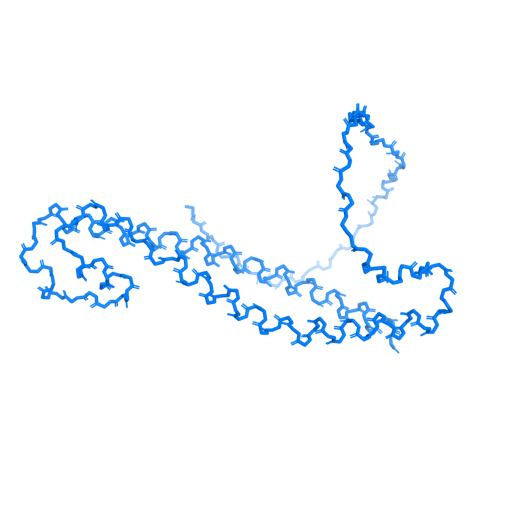 SER A 1 96 ? 0.745 -4.662 21.138 1.00 72.00 96 SER A O 1
ATOM 746 N N . PRO A 1 97 ? 0.594 -2.691 20.038 1.00 73.56 97 PRO A N 1
ATOM 747 C CA . PRO A 1 97 ? 0.857 -1.846 21.204 1.00 73.56 97 PRO A CA 1
ATOM 748 C C . PRO A 1 97 ? -0.135 -2.079 22.358 1.00 73.56 97 PRO A C 1
ATOM 750 O O . PRO A 1 97 ? 0.206 -1.915 23.527 1.00 73.56 97 PRO A O 1
ATOM 753 N N . VAL A 1 98 ? -1.360 -2.529 22.053 1.00 84.00 98 VAL A N 1
ATOM 754 C CA . VAL A 1 98 ? -2.384 -2.870 23.058 1.00 84.00 98 VAL A CA 1
ATOM 755 C C . VAL A 1 98 ? -2.012 -4.081 23.903 1.00 84.00 98 VAL A C 1
ATOM 757 O O . VAL A 1 98 ? -2.501 -4.188 25.026 1.00 84.00 98 VAL A O 1
ATOM 760 N N . ALA A 1 99 ? -1.147 -4.978 23.419 1.00 82.81 99 ALA A N 1
ATOM 761 C CA . ALA A 1 99 ? -0.739 -6.155 24.185 1.00 82.81 99 ALA A CA 1
ATOM 762 C C . ALA A 1 99 ? -0.102 -5.777 25.537 1.00 82.81 99 ALA A C 1
ATOM 764 O O . ALA A 1 99 ? -0.347 -6.458 26.532 1.00 82.81 99 ALA A O 1
ATOM 765 N N . ASP A 1 100 ? 0.626 -4.658 25.586 1.00 84.94 100 ASP A N 1
ATOM 766 C CA . ASP A 1 100 ? 1.275 -4.164 26.805 1.00 84.94 100 ASP A CA 1
ATOM 767 C C . ASP A 1 100 ? 0.293 -3.449 27.746 1.00 84.94 100 ASP A C 1
ATOM 769 O O . ASP A 1 100 ? 0.446 -3.484 28.967 1.00 84.94 100 ASP A O 1
ATOM 773 N N . LEU A 1 101 ? -0.741 -2.813 27.185 1.00 86.25 101 LEU A N 1
ATOM 774 C CA . LEU A 1 101 ? -1.747 -2.056 27.937 1.00 86.25 101 LEU A CA 1
ATOM 775 C C . LEU A 1 101 ? -2.892 -2.938 28.458 1.00 86.25 101 LEU A C 1
ATOM 777 O O . LEU A 1 101 ? -3.532 -2.597 29.453 1.00 86.25 101 LEU A O 1
ATOM 781 N N . LEU A 1 102 ? -3.142 -4.082 27.812 1.00 88.12 102 LEU A N 1
ATOM 782 C CA . LEU A 1 102 ? -4.126 -5.092 28.212 1.00 88.12 102 LEU A CA 1
ATOM 783 C C . LEU A 1 102 ? -3.470 -6.474 28.423 1.00 88.12 102 LEU A C 1
ATOM 785 O O . LEU A 1 102 ? -3.902 -7.464 27.823 1.00 88.12 102 LEU A O 1
ATOM 789 N N . PRO A 1 103 ? -2.475 -6.594 29.324 1.00 83.81 103 PRO A N 1
ATOM 790 C CA . PRO A 1 103 ? -1.663 -7.807 29.467 1.00 83.81 103 PRO A CA 1
ATOM 791 C C . PRO A 1 103 ? -2.466 -9.024 29.947 1.00 83.81 103 PRO A C 1
ATOM 793 O O . PRO A 1 103 ? -2.054 -10.167 29.774 1.00 83.81 103 PRO A O 1
ATOM 796 N N . HIS A 1 104 ? -3.631 -8.800 30.556 1.00 86.38 104 HIS A N 1
ATOM 797 C CA . HIS A 1 104 ? -4.503 -9.861 31.063 1.00 86.38 104 HIS A CA 1
ATOM 798 C C . HIS A 1 104 ? -5.483 -10.395 30.005 1.00 86.38 104 HIS A C 1
ATOM 800 O O . HIS A 1 104 ? -6.263 -11.298 30.299 1.00 86.38 104 HIS A O 1
ATOM 806 N N . MET A 1 105 ? -5.467 -9.847 28.783 1.00 88.25 105 MET A N 1
ATOM 807 C CA . MET A 1 105 ? -6.448 -10.136 27.730 1.00 88.25 105 MET A CA 1
ATOM 808 C C . MET A 1 105 ? -5.767 -10.438 26.376 1.00 88.25 105 MET A C 1
ATOM 810 O O . MET A 1 105 ? -6.020 -9.753 25.386 1.00 88.25 105 MET A O 1
ATOM 814 N N . PRO A 1 106 ? -4.923 -11.484 26.279 1.00 86.56 106 PRO A N 1
ATOM 815 C CA . PRO A 1 106 ? -4.143 -11.772 25.066 1.00 86.56 106 PRO A CA 1
ATOM 816 C C . PRO A 1 106 ? -5.002 -12.162 23.851 1.00 86.56 106 PRO A C 1
ATOM 818 O O . PRO A 1 106 ? -4.606 -11.964 22.708 1.00 86.56 106 PRO A O 1
ATOM 821 N N . HIS A 1 107 ? -6.207 -12.683 24.080 1.00 89.94 107 HIS A N 1
ATOM 822 C CA . HIS A 1 107 ? -7.157 -12.978 23.007 1.00 89.94 107 HIS A CA 1
ATOM 823 C C . HIS A 1 107 ? -7.644 -11.702 22.297 1.00 89.94 107 HIS A C 1
ATOM 825 O O . HIS A 1 107 ? -7.928 -11.736 21.103 1.00 89.94 107 HIS A O 1
ATOM 831 N N . ILE A 1 108 ? -7.702 -10.565 23.004 1.00 91.69 108 ILE A N 1
ATOM 832 C CA . ILE A 1 108 ? -8.094 -9.275 22.426 1.00 91.69 108 ILE A CA 1
ATOM 833 C C . ILE A 1 108 ? -7.029 -8.785 21.456 1.00 91.69 108 ILE A C 1
ATOM 835 O O . ILE A 1 108 ? -7.365 -8.420 20.332 1.00 91.69 108 ILE A O 1
ATOM 839 N N . SER A 1 109 ? -5.752 -8.816 21.849 1.00 88.00 109 SER A N 1
ATOM 840 C CA . SER A 1 109 ? -4.664 -8.395 20.961 1.00 88.00 109 SER A CA 1
ATOM 841 C C . SER A 1 109 ? -4.600 -9.272 19.707 1.00 88.00 109 SER A C 1
ATOM 843 O O . SER A 1 109 ? -4.486 -8.742 18.604 1.00 88.00 109 SER A O 1
ATOM 845 N N . GLU A 1 110 ? -4.784 -10.589 19.837 1.00 88.19 110 GLU A N 1
ATOM 846 C CA . GLU A 1 110 ? -4.874 -11.503 18.693 1.00 88.19 110 GLU A CA 1
ATOM 847 C C . GLU A 1 110 ? -6.071 -11.191 17.777 1.00 88.19 110 GLU A C 1
ATOM 849 O O . GLU A 1 110 ? -5.919 -11.135 16.552 1.00 88.19 110 GLU A O 1
ATOM 854 N N . CYS A 1 111 ? -7.256 -10.951 18.344 1.00 91.31 111 CYS A N 1
ATOM 855 C CA . CYS A 1 111 ? -8.435 -10.569 17.571 1.00 91.31 111 CYS A CA 1
ATOM 856 C C . CYS A 1 111 ? -8.257 -9.217 16.864 1.00 91.31 111 CYS A C 1
ATOM 858 O O . CYS A 1 111 ? -8.708 -9.072 15.727 1.00 91.31 111 CYS A O 1
ATOM 860 N N . LEU A 1 112 ? -7.580 -8.243 17.482 1.00 89.12 112 LEU A N 1
ATOM 861 C CA . LEU A 1 112 ? -7.246 -6.963 16.848 1.00 89.12 112 LEU A CA 1
ATOM 862 C C . LEU A 1 112 ? -6.301 -7.171 15.658 1.00 89.12 112 LEU A C 1
ATOM 864 O O . LEU A 1 112 ? -6.590 -6.692 14.562 1.00 89.12 112 LEU A O 1
ATOM 868 N N . MET A 1 113 ? -5.245 -7.975 15.829 1.00 85.56 113 MET A N 1
ATOM 869 C CA . MET A 1 113 ? -4.309 -8.326 14.749 1.00 85.56 113 MET A CA 1
ATOM 870 C C . MET A 1 113 ? -5.010 -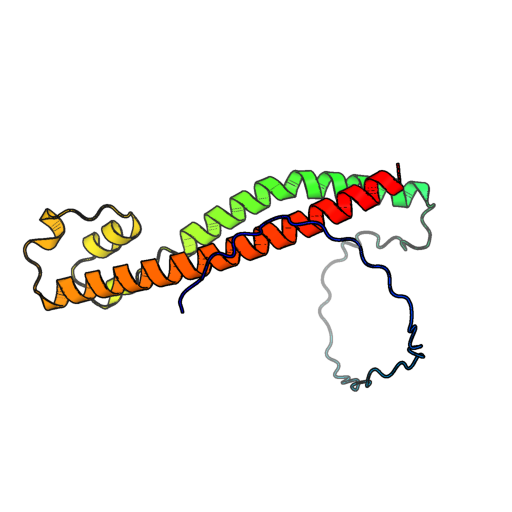8.955 13.543 1.00 85.56 113 MET A C 1
ATOM 872 O O . MET A 1 113 ? -4.678 -8.679 12.391 1.00 85.56 113 MET A O 1
ATOM 876 N N . LYS A 1 114 ? -5.973 -9.840 13.816 1.00 87.81 114 LYS A N 1
ATOM 877 C CA . LYS A 1 114 ? -6.734 -10.580 12.803 1.00 87.81 114 LYS A CA 1
ATOM 878 C C . LYS A 1 114 ? -7.958 -9.821 12.294 1.00 87.81 114 LYS A C 1
ATOM 880 O O . LYS A 1 114 ? -8.661 -10.347 11.433 1.00 87.81 114 LYS A O 1
ATOM 885 N N . ARG A 1 115 ? -8.225 -8.614 12.810 1.00 89.00 115 ARG A N 1
ATOM 886 C CA . ARG A 1 115 ? -9.443 -7.830 12.539 1.00 89.00 115 ARG A CA 1
ATOM 887 C C . ARG A 1 115 ? -10.726 -8.647 12.759 1.00 89.00 115 ARG A C 1
ATOM 889 O O . ARG A 1 115 ? -11.665 -8.576 11.974 1.00 89.00 115 ARG A O 1
ATOM 896 N N . SER A 1 116 ? -10.754 -9.448 13.823 1.00 92.19 116 SER A N 1
ATOM 897 C CA . SER A 1 116 ? -11.815 -10.419 14.127 1.00 92.19 116 SER A CA 1
ATOM 898 C C . SER A 1 116 ? -12.487 -10.196 15.485 1.00 92.19 116 SER A C 1
ATOM 900 O O . SER A 1 116 ? -13.078 -11.128 16.030 1.00 92.19 116 SER A O 1
ATOM 902 N N . LEU A 1 117 ? -12.366 -8.989 16.044 1.00 92.12 11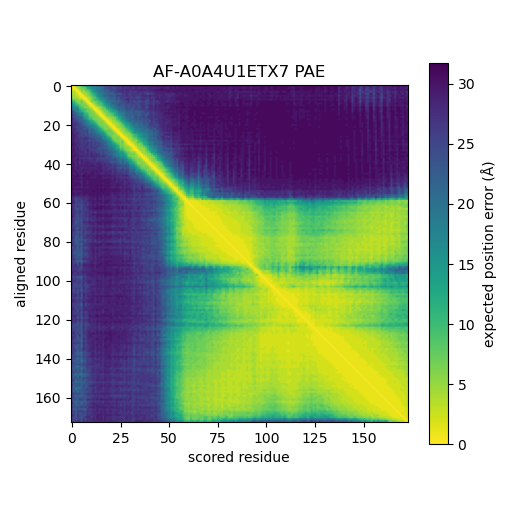7 LEU A N 1
ATOM 903 C CA . LEU A 1 117 ? -12.955 -8.601 17.327 1.00 92.12 117 LEU A CA 1
ATOM 904 C C . LEU A 1 117 ? -14.486 -8.713 17.281 1.00 92.12 117 LEU A C 1
ATOM 906 O O . LEU A 1 117 ? -15.120 -8.215 16.348 1.00 92.12 117 LEU A O 1
ATOM 910 N N . LYS A 1 118 ? -15.090 -9.339 18.290 1.00 93.44 118 LYS A N 1
ATOM 911 C CA . LYS A 1 118 ? -16.546 -9.496 18.396 1.00 93.44 118 LYS A CA 1
ATOM 912 C C . LYS A 1 118 ? -17.099 -8.688 19.570 1.00 93.44 118 LYS A C 1
ATOM 914 O O . LYS A 1 118 ? -16.412 -8.515 20.572 1.00 93.44 118 LYS A O 1
ATOM 919 N N . PRO A 1 119 ? -18.383 -8.280 19.533 1.00 92.81 119 PRO A N 1
ATOM 920 C CA . PRO A 1 119 ? -19.014 -7.590 20.662 1.00 92.81 119 PRO A CA 1
ATOM 921 C C . PRO A 1 119 ? -18.988 -8.387 21.974 1.00 92.81 119 PRO A C 1
ATOM 923 O O . PRO A 1 119 ? -19.003 -7.805 23.054 1.00 92.81 119 PRO A O 1
ATOM 926 N N . THR A 1 120 ? -18.962 -9.721 21.893 1.00 93.12 120 THR A N 1
ATOM 927 C CA . THR A 1 120 ? -18.836 -10.605 23.060 1.00 93.12 120 THR A CA 1
ATOM 928 C C . THR A 1 120 ? -17.501 -10.454 23.770 1.00 93.12 120 THR A C 1
ATOM 930 O O . THR A 1 120 ? -17.470 -10.557 24.988 1.00 93.12 120 THR A O 1
ATOM 933 N N . ASP A 1 121 ? -16.434 -10.162 23.027 1.00 92.75 121 ASP A N 1
ATOM 934 C CA . ASP A 1 121 ? -15.076 -10.033 23.563 1.00 92.75 121 ASP A CA 1
ATOM 935 C C . ASP A 1 121 ? -14.928 -8.739 24.389 1.00 92.75 121 ASP A C 1
ATOM 937 O O . ASP A 1 121 ? -14.030 -8.610 25.212 1.00 92.75 121 ASP A O 1
ATOM 941 N N . LEU A 1 122 ? -15.842 -7.783 24.187 1.00 93.44 122 LEU A N 1
ATOM 942 C CA . LEU A 1 122 ? -15.811 -6.447 24.781 1.00 93.44 122 LEU A CA 1
ATOM 943 C C . LEU A 1 122 ? -16.773 -6.263 25.962 1.00 93.44 122 LEU A C 1
ATOM 945 O O . LEU A 1 122 ? -16.727 -5.236 26.636 1.00 93.44 122 LEU A O 1
ATOM 949 N N . ARG A 1 123 ? -17.679 -7.219 26.194 1.00 92.38 123 ARG A N 1
ATOM 950 C CA . ARG A 1 123 ? -18.864 -7.025 27.046 1.00 92.38 123 ARG A CA 1
ATOM 951 C C . ARG A 1 123 ? -18.537 -6.724 28.509 1.00 92.38 123 ARG A C 1
ATOM 953 O O . ARG A 1 123 ? -19.226 -5.911 29.114 1.00 92.38 123 ARG A O 1
ATOM 960 N N . ASP A 1 124 ? -17.489 -7.343 29.040 1.00 91.81 124 ASP A N 1
ATOM 961 C CA . ASP A 1 124 ? -17.104 -7.228 30.452 1.00 91.81 124 ASP A CA 1
ATOM 962 C C . ASP A 1 124 ? -15.919 -6.268 30.662 1.00 91.81 124 ASP A C 1
ATOM 964 O O . ASP A 1 124 ? -15.294 -6.240 31.723 1.00 91.81 124 ASP A O 1
ATOM 968 N N . MET A 1 125 ? -15.592 -5.472 29.641 1.00 94.12 125 MET A N 1
ATOM 969 C CA . MET A 1 125 ? -14.496 -4.513 29.701 1.00 94.12 125 MET A CA 1
ATOM 970 C C . MET A 1 125 ? -14.933 -3.210 30.358 1.00 94.12 125 MET A C 1
ATOM 972 O O . MET A 1 125 ? -16.027 -2.689 30.140 1.00 94.12 125 MET A O 1
ATOM 976 N N . THR A 1 126 ? -14.023 -2.632 31.131 1.00 95.44 126 THR A N 1
ATOM 977 C CA . THR A 1 126 ? -14.206 -1.280 31.654 1.00 95.44 126 THR A CA 1
ATOM 978 C C . THR A 1 126 ? -14.126 -0.250 30.528 1.00 95.44 126 THR A C 1
ATOM 980 O O . THR A 1 126 ? -13.450 -0.455 29.518 1.00 95.44 126 THR A O 1
ATOM 983 N N . ILE A 1 127 ? -14.745 0.913 30.743 1.00 96.06 127 ILE A N 1
ATOM 984 C CA . ILE A 1 127 ? -14.682 2.045 29.805 1.00 96.06 127 ILE A CA 1
ATOM 985 C C . ILE A 1 127 ? -13.225 2.410 29.478 1.00 96.06 127 ILE A C 1
ATOM 987 O O . ILE A 1 127 ? -12.900 2.647 28.319 1.00 96.06 127 ILE A O 1
ATOM 991 N N . GLY A 1 128 ? -12.332 2.395 30.474 1.00 95.38 128 GLY A N 1
ATOM 992 C CA . GLY A 1 128 ? -10.910 2.678 30.263 1.00 95.38 128 GLY A CA 1
ATOM 993 C C . GLY A 1 128 ? -10.234 1.680 29.319 1.00 95.38 128 GLY A C 1
ATOM 994 O O . GLY A 1 128 ? -9.491 2.084 28.431 1.00 95.38 128 GLY A O 1
ATOM 995 N N . GLN A 1 129 ? -10.530 0.385 29.450 1.00 94.19 129 GLN A N 1
ATOM 996 C CA . GLN A 1 129 ? -9.966 -0.640 28.566 1.00 94.19 129 GLN A CA 1
ATOM 997 C C . GLN A 1 129 ? -10.540 -0.554 27.144 1.00 94.19 129 GLN A C 1
ATOM 999 O O . GLN A 1 129 ? -9.804 -0.733 26.175 1.00 94.19 129 GLN A O 1
ATOM 1004 N N . LEU A 1 130 ? -11.831 -0.236 27.004 1.00 95.00 130 LEU A N 1
ATOM 1005 C CA . LEU A 1 130 ? -12.440 0.030 25.698 1.00 95.00 130 LEU A CA 1
ATOM 1006 C C . LEU A 1 130 ? -11.804 1.253 25.029 1.00 95.00 130 LEU A C 1
ATOM 1008 O O . LEU A 1 130 ? -11.524 1.216 23.834 1.00 95.00 130 LEU A O 1
ATOM 1012 N N . GLN A 1 131 ? -11.511 2.307 25.795 1.00 95.56 131 GLN A N 1
ATOM 1013 C CA . GLN A 1 131 ? -10.836 3.497 25.280 1.00 95.56 131 GLN A CA 1
ATOM 1014 C C . GLN A 1 131 ? -9.426 3.182 24.772 1.00 95.56 131 GLN A C 1
ATOM 1016 O O . GLN A 1 131 ? -9.032 3.698 23.729 1.00 95.56 131 GLN A O 1
ATOM 1021 N N . VAL A 1 132 ? -8.680 2.316 25.467 1.00 94.06 132 VAL A N 1
ATOM 1022 C CA . VAL A 1 132 ? -7.371 1.835 24.996 1.00 94.06 132 VAL A CA 1
ATOM 1023 C C . VAL A 1 132 ? -7.497 1.166 23.625 1.00 94.06 132 VAL A C 1
ATOM 1025 O O . VAL A 1 132 ? -6.733 1.500 22.724 1.00 94.06 132 VAL A O 1
ATOM 1028 N N . ILE A 1 133 ? -8.489 0.286 23.438 1.00 93.06 133 ILE A N 1
ATOM 1029 C CA . ILE A 1 133 ? -8.737 -0.375 22.145 1.00 93.06 133 ILE A CA 1
ATOM 1030 C C . ILE A 1 133 ? -9.108 0.644 21.063 1.00 93.06 133 ILE A C 1
ATOM 1032 O O . ILE A 1 133 ? -8.581 0.586 19.957 1.00 93.06 133 ILE A O 1
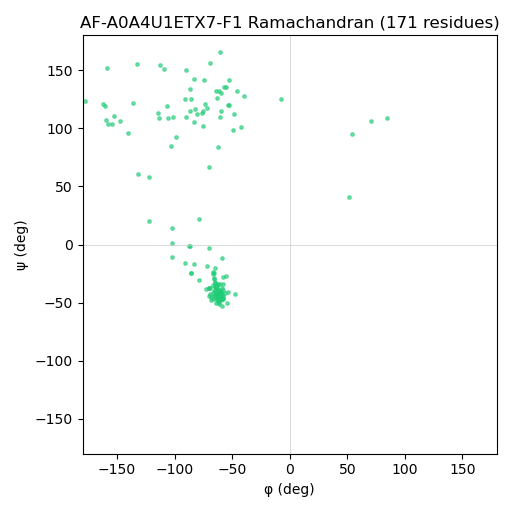ATOM 1036 N N . VAL A 1 134 ? -10.013 1.577 21.367 1.00 94.19 134 VAL A N 1
ATOM 1037 C CA . VAL A 1 134 ? -10.446 2.609 20.412 1.00 94.19 134 VAL A CA 1
ATOM 1038 C C . VAL A 1 134 ? -9.268 3.475 19.972 1.00 94.19 134 VAL A C 1
ATOM 1040 O O . VAL A 1 134 ? -9.110 3.724 18.780 1.00 94.19 134 VAL A O 1
ATOM 1043 N N . ASN A 1 135 ? -8.424 3.900 20.912 1.00 94.44 135 A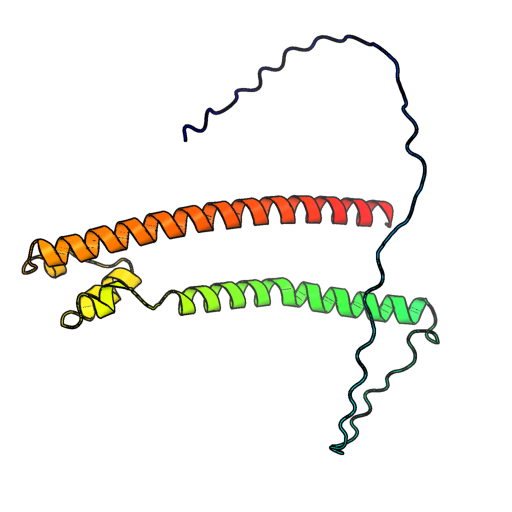SN A N 1
ATOM 1044 C CA . ASN A 1 135 ? -7.254 4.718 20.606 1.00 94.44 135 ASN A CA 1
ATOM 1045 C C . ASN A 1 135 ? -6.257 3.967 19.718 1.00 94.44 135 ASN A C 1
ATOM 1047 O O . ASN A 1 135 ? -5.787 4.527 18.736 1.00 94.44 135 ASN A O 1
ATOM 1051 N N . ASP A 1 136 ? -5.981 2.698 20.017 1.00 91.25 136 ASP A N 1
ATOM 1052 C CA . ASP A 1 136 ? -5.100 1.871 19.189 1.00 91.25 136 ASP A CA 1
ATOM 1053 C C . ASP A 1 136 ? -5.656 1.658 17.780 1.00 91.25 136 ASP A C 1
ATOM 1055 O O . ASP A 1 136 ? -4.927 1.813 16.805 1.00 91.25 136 ASP A O 1
ATOM 1059 N N . LEU A 1 137 ? -6.957 1.382 17.646 1.00 92.44 137 LEU A N 1
ATOM 1060 C CA . LEU A 1 137 ? -7.596 1.268 16.335 1.00 92.44 137 LEU A CA 1
ATOM 1061 C C . LEU A 1 137 ? -7.509 2.578 15.546 1.00 92.44 137 LEU A C 1
ATOM 1063 O O . LEU A 1 137 ? -7.220 2.538 14.352 1.00 92.44 137 LEU A O 1
ATOM 1067 N N . HIS A 1 138 ? -7.714 3.730 16.188 1.00 94.56 138 HIS A N 1
ATOM 1068 C CA . HIS A 1 138 ? -7.532 5.027 15.534 1.00 94.56 138 HIS A CA 1
ATOM 1069 C C . HIS A 1 138 ? -6.085 5.241 15.079 1.00 94.56 138 HIS A C 1
ATOM 1071 O O . HIS A 1 138 ? -5.875 5.583 13.917 1.00 94.56 138 HIS A O 1
ATOM 1077 N N . SER A 1 139 ? -5.097 4.970 15.936 1.00 92.25 139 SER A N 1
ATOM 1078 C CA . SER A 1 139 ? -3.678 5.085 15.576 1.00 92.25 139 SER A CA 1
ATOM 1079 C C . SER A 1 139 ? -3.280 4.129 14.448 1.00 92.25 139 SER A C 1
ATOM 1081 O O . SER A 1 139 ? -2.538 4.5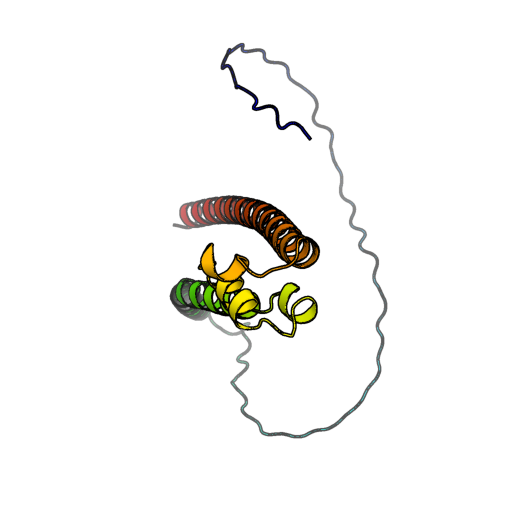13 13.548 1.00 92.25 139 SER A O 1
ATOM 1083 N N . GLN A 1 140 ? -3.802 2.898 14.443 1.00 90.56 140 GLN A N 1
ATOM 1084 C CA . GLN A 1 140 ? -3.584 1.953 13.346 1.00 90.56 140 GLN A CA 1
ATOM 1085 C C . GLN A 1 140 ? -4.199 2.452 12.034 1.00 90.56 140 GLN A C 1
ATOM 1087 O O . GLN A 1 140 ? -3.572 2.321 10.987 1.00 90.56 140 GLN A O 1
ATOM 1092 N N . ILE A 1 141 ? -5.415 3.009 12.066 1.00 93.19 141 ILE A N 1
ATOM 1093 C CA . ILE A 1 141 ? -6.067 3.570 10.874 1.00 93.19 141 ILE A CA 1
ATOM 1094 C C . ILE A 1 141 ? -5.241 4.729 10.312 1.00 93.19 141 ILE A C 1
ATOM 1096 O O . ILE A 1 141 ? -4.999 4.768 9.110 1.00 93.19 141 ILE A O 1
ATOM 1100 N N . GLU A 1 142 ? -4.802 5.649 11.169 1.00 96.12 142 GLU A N 1
ATOM 1101 C CA . GLU A 1 142 ? -3.975 6.791 10.776 1.00 96.12 142 GLU A CA 1
ATOM 1102 C C . GLU A 1 142 ? -2.664 6.329 10.128 1.00 96.12 142 GLU A C 1
ATOM 1104 O O . GLU A 1 142 ? -2.405 6.663 8.973 1.00 96.12 142 GLU A O 1
ATOM 1109 N N . SER A 1 143 ? -1.917 5.449 10.800 1.00 92.12 143 SER A N 1
ATOM 1110 C CA . SER A 1 143 ? -0.656 4.908 10.283 1.00 92.12 143 SER A CA 1
ATOM 1111 C C . SER A 1 143 ? -0.827 4.147 8.961 1.00 92.12 143 SER A C 1
ATOM 1113 O O . SER A 1 143 ? -0.032 4.330 8.041 1.00 92.12 143 SER A O 1
ATOM 1115 N N . LEU A 1 144 ? -1.874 3.323 8.827 1.00 92.25 144 LEU A N 1
ATOM 1116 C CA . LEU A 1 144 ? -2.147 2.590 7.585 1.00 92.25 144 LEU A CA 1
ATOM 1117 C C . LEU A 1 144 ? -2.536 3.521 6.433 1.00 92.25 144 LEU A C 1
ATOM 1119 O O . LEU A 1 144 ? -2.206 3.233 5.285 1.00 92.25 144 LEU A O 1
ATOM 1123 N N . ASN A 1 145 ? -3.243 4.614 6.719 1.00 97.44 145 ASN A N 1
ATOM 1124 C CA . ASN A 1 145 ? -3.604 5.597 5.704 1.00 97.44 145 ASN A CA 1
ATOM 1125 C C . ASN A 1 145 ? -2.375 6.376 5.224 1.00 97.44 145 ASN A C 1
ATOM 1127 O O . ASN A 1 145 ? -2.213 6.556 4.020 1.00 97.44 145 ASN A O 1
ATOM 1131 N N . GLU A 1 146 ? -1.507 6.808 6.141 1.00 97.38 146 GLU A N 1
ATOM 1132 C CA . GLU A 1 146 ? -0.245 7.473 5.796 1.00 97.38 146 GLU A CA 1
ATOM 1133 C C . GLU A 1 146 ? 0.641 6.572 4.937 1.00 97.38 146 GLU A C 1
ATOM 1135 O O . GLU A 1 146 ? 1.123 6.985 3.882 1.00 97.38 146 GLU A O 1
ATOM 1140 N N . GLU A 1 147 ? 0.802 5.316 5.350 1.00 94.56 147 GLU A N 1
ATOM 1141 C CA . GLU A 1 147 ? 1.583 4.340 4.604 1.00 94.56 147 GLU A CA 1
ATOM 1142 C C . GLU A 1 147 ? 0.974 4.046 3.229 1.00 94.56 147 GLU A C 1
ATOM 1144 O O . GLU A 1 147 ? 1.696 3.987 2.236 1.00 94.56 147 GLU A O 1
ATOM 1149 N N . LEU A 1 148 ? -0.353 3.901 3.134 1.00 96.69 148 LEU A N 1
ATOM 1150 C CA . LEU A 1 148 ? -1.024 3.711 1.850 1.00 96.69 148 LEU A CA 1
ATOM 1151 C C . LEU A 1 148 ? -0.729 4.873 0.899 1.00 96.69 148 LEU A C 1
ATOM 1153 O O . LEU A 1 148 ? -0.423 4.636 -0.266 1.00 96.69 148 LEU A O 1
ATOM 1157 N N . VAL A 1 149 ? -0.796 6.115 1.381 1.00 98.44 149 VAL A N 1
ATOM 1158 C CA . VAL A 1 149 ? -0.470 7.293 0.568 1.00 98.44 149 VAL A CA 1
ATOM 1159 C C . VAL A 1 149 ? 0.984 7.242 0.100 1.00 98.44 149 VAL A C 1
ATOM 1161 O O . VAL A 1 149 ? 1.234 7.433 -1.087 1.00 98.44 149 VAL A O 1
ATOM 1164 N N . GLN A 1 150 ? 1.932 6.926 0.984 1.00 97.62 150 GLN A N 1
ATOM 1165 C CA . GLN A 1 150 ? 3.345 6.794 0.609 1.00 97.62 150 GLN A CA 1
ATOM 1166 C C . GLN A 1 150 ? 3.560 5.707 -0.453 1.00 97.62 150 GLN A C 1
ATOM 1168 O O . GLN A 1 150 ? 4.227 5.951 -1.455 1.00 97.62 150 GLN A O 1
ATOM 1173 N N . LEU A 1 151 ? 2.950 4.531 -0.281 1.00 95.69 151 LEU A N 1
ATOM 1174 C CA . LEU A 1 151 ? 3.046 3.434 -1.246 1.00 95.69 151 LEU A CA 1
ATOM 1175 C C . LEU A 1 151 ? 2.422 3.788 -2.601 1.00 95.69 151 LEU A C 1
ATOM 1177 O O . LEU A 1 151 ? 2.930 3.358 -3.633 1.00 95.69 151 LEU A O 1
ATOM 1181 N N . LEU A 1 152 ? 1.337 4.566 -2.617 1.00 98.25 152 LEU A N 1
ATOM 1182 C CA . LEU A 1 152 ? 0.733 5.055 -3.858 1.00 98.25 152 LEU A CA 1
ATOM 1183 C C . LEU A 1 152 ? 1.654 6.041 -4.583 1.00 98.25 152 LEU A C 1
ATOM 1185 O O . LEU A 1 152 ? 1.811 5.917 -5.792 1.00 98.25 152 LEU A O 1
ATOM 1189 N N . LEU A 1 153 ? 2.304 6.954 -3.856 1.00 98.31 153 LEU A N 1
ATOM 1190 C CA . LEU A 1 153 ? 3.279 7.879 -4.441 1.00 98.31 153 LEU A CA 1
ATOM 1191 C C . LEU A 1 153 ? 4.472 7.131 -5.046 1.00 98.31 153 LEU A C 1
ATOM 1193 O O . LEU A 1 153 ? 4.816 7.368 -6.199 1.00 98.31 153 LEU A O 1
ATOM 1197 N N . ILE A 1 154 ? 5.043 6.175 -4.306 1.00 97.19 154 ILE A N 1
ATOM 1198 C CA . ILE A 1 154 ? 6.152 5.339 -4.793 1.00 97.19 154 ILE A CA 1
ATOM 1199 C C . ILE A 1 154 ? 5.721 4.535 -6.023 1.00 97.19 154 ILE A C 1
ATOM 1201 O O . ILE A 1 154 ? 6.471 4.416 -6.985 1.00 97.19 154 ILE A O 1
ATOM 1205 N N . ARG A 1 155 ? 4.503 3.981 -6.025 1.00 97.06 155 ARG A N 1
ATOM 1206 C CA . ARG A 1 155 ? 3.966 3.261 -7.186 1.00 97.06 155 ARG A CA 1
ATOM 1207 C C . ARG A 1 155 ? 3.911 4.161 -8.423 1.00 97.06 155 ARG A C 1
ATOM 1209 O O . ARG A 1 155 ? 4.245 3.696 -9.507 1.00 97.06 155 ARG A O 1
ATOM 1216 N N . ASP A 1 156 ? 3.464 5.401 -8.268 1.00 98.38 156 ASP A N 1
ATOM 1217 C CA . ASP A 1 156 ? 3.329 6.340 -9.384 1.00 98.38 156 ASP A CA 1
ATOM 1218 C C . ASP A 1 156 ? 4.709 6.788 -9.909 1.00 98.38 156 ASP A C 1
ATOM 1220 O O . ASP A 1 156 ? 4.913 6.877 -11.122 1.00 98.38 156 ASP A O 1
ATOM 1224 N N . GLU A 1 157 ? 5.684 6.972 -9.015 1.00 98.19 157 GLU A N 1
ATOM 1225 C CA . GLU A 1 157 ? 7.087 7.231 -9.368 1.00 98.19 157 GLU A CA 1
ATOM 1226 C C . GLU A 1 157 ? 7.703 6.055 -10.142 1.00 98.19 157 GLU A C 1
ATOM 1228 O O . GLU A 1 157 ? 8.225 6.248 -11.238 1.00 98.19 157 GLU A O 1
ATOM 1233 N N . LEU A 1 158 ? 7.547 4.825 -9.641 1.00 96.62 158 LEU A N 1
ATOM 1234 C CA . LEU A 1 158 ? 8.025 3.610 -10.312 1.00 96.62 158 LEU A CA 1
ATOM 1235 C C . LEU A 1 158 ? 7.350 3.382 -11.670 1.00 96.62 158 LEU A C 1
ATOM 1237 O O . LEU A 1 158 ? 7.979 2.862 -12.588 1.00 96.62 158 LEU A O 1
ATOM 1241 N N . HIS A 1 159 ? 6.073 3.748 -11.812 1.00 97.75 159 HIS A N 1
ATOM 1242 C CA . HIS A 1 159 ? 5.393 3.716 -13.108 1.00 97.75 159 HIS A CA 1
ATOM 1243 C C . HIS A 1 159 ? 6.017 4.706 -14.090 1.00 97.75 159 HIS A C 1
ATOM 1245 O O . HIS A 1 159 ? 6.286 4.338 -15.227 1.00 97.75 159 HIS A O 1
ATOM 1251 N N . THR A 1 160 ? 6.301 5.927 -13.636 1.00 98.31 160 THR A N 1
ATOM 1252 C CA . THR A 1 160 ? 6.959 6.949 -14.462 1.00 98.31 160 THR A CA 1
ATOM 1253 C C . THR A 1 160 ? 8.362 6.499 -14.888 1.00 98.31 160 THR A C 1
ATOM 1255 O O . THR A 1 160 ? 8.737 6.657 -16.047 1.00 98.31 160 THR A O 1
ATOM 1258 N N . GLU A 1 161 ? 9.128 5.891 -13.977 1.00 97.31 161 GLU A N 1
ATOM 1259 C CA . GLU A 1 161 ? 10.447 5.319 -14.275 1.00 97.31 161 GLU A CA 1
ATOM 1260 C C . GLU A 1 161 ? 10.353 4.147 -15.264 1.00 97.31 161 GLU A C 1
ATOM 1262 O O . GLU A 1 161 ? 11.148 4.048 -16.198 1.00 97.31 161 GLU A O 1
ATOM 1267 N N . GLN A 1 162 ? 9.355 3.272 -15.102 1.00 95.94 162 GLN A N 1
ATOM 1268 C CA . GLN A 1 162 ? 9.093 2.188 -16.046 1.00 95.94 162 GLN A CA 1
ATOM 1269 C C . GLN A 1 162 ? 8.780 2.716 -17.448 1.00 95.94 162 GLN A C 1
ATOM 1271 O O . GLN A 1 162 ? 9.329 2.189 -18.414 1.00 95.94 162 GLN A O 1
ATOM 1276 N N . ASP A 1 163 ? 7.923 3.729 -17.562 1.00 97.19 163 ASP A N 1
ATOM 1277 C CA . ASP A 1 163 ? 7.565 4.319 -18.851 1.00 97.19 163 ASP A CA 1
ATOM 1278 C C . ASP A 1 163 ? 8.795 4.947 -19.526 1.00 97.19 163 ASP A C 1
ATOM 1280 O O . ASP A 1 163 ? 9.010 4.733 -20.718 1.00 97.19 163 ASP A O 1
ATOM 1284 N N . ALA A 1 164 ? 9.657 5.628 -18.763 1.00 97.12 164 ALA A N 1
ATOM 1285 C CA . ALA A 1 164 ? 10.925 6.153 -19.271 1.00 97.12 164 ALA A CA 1
ATOM 1286 C C . ALA A 1 164 ? 11.845 5.037 -19.802 1.00 97.12 164 ALA A C 1
ATOM 1288 O O . ALA A 1 164 ? 12.346 5.128 -20.920 1.00 97.12 164 ALA A O 1
ATOM 1289 N N . MET A 1 165 ? 12.001 3.940 -19.051 1.00 94.12 165 MET A N 1
ATOM 1290 C CA . MET A 1 165 ? 12.802 2.795 -19.500 1.00 94.12 165 MET A CA 1
ATOM 1291 C C . MET A 1 165 ? 12.239 2.126 -20.761 1.00 94.12 165 MET A C 1
ATOM 1293 O O . MET A 1 165 ? 13.006 1.615 -21.575 1.00 94.12 165 MET A O 1
ATOM 1297 N N . LEU A 1 166 ? 10.913 2.075 -20.925 1.00 94.00 166 LEU A N 1
ATOM 1298 C CA . LEU A 1 166 ? 10.301 1.512 -22.131 1.00 94.00 166 LEU A CA 1
ATOM 1299 C C . LEU A 1 166 ? 10.613 2.360 -23.366 1.00 94.00 166 LEU A C 1
ATOM 1301 O O . LEU A 1 166 ? 10.930 1.785 -24.404 1.00 94.00 166 LEU A O 1
ATOM 1305 N N . VAL A 1 167 ? 10.600 3.688 -23.233 1.00 96.88 167 VAL A N 1
ATOM 1306 C CA . VAL A 1 167 ? 11.014 4.605 -24.307 1.00 96.88 167 VAL A CA 1
ATOM 1307 C C . VAL A 1 167 ? 12.482 4.379 -24.679 1.00 96.88 167 VAL A C 1
ATOM 1309 O O . VAL A 1 167 ? 12.783 4.196 -25.854 1.00 96.88 167 VAL A O 1
ATOM 1312 N N . ASP A 1 168 ? 13.383 4.284 -23.696 1.00 94.69 168 ASP A N 1
ATOM 1313 C CA . ASP A 1 168 ? 14.805 4.012 -23.958 1.00 94.69 168 ASP A CA 1
ATOM 1314 C C . ASP A 1 168 ? 15.017 2.683 -24.708 1.00 94.69 168 ASP A C 1
ATOM 1316 O O . ASP A 1 168 ? 15.900 2.563 -25.558 1.00 94.69 168 ASP A O 1
ATOM 1320 N N . ILE A 1 169 ? 14.216 1.657 -24.393 1.00 89.81 169 ILE A N 1
ATOM 1321 C CA . ILE A 1 169 ? 14.262 0.370 -25.098 1.00 89.81 169 ILE A CA 1
ATOM 1322 C C . ILE A 1 169 ? 13.765 0.525 -26.536 1.00 89.81 169 ILE A C 1
ATOM 1324 O O . ILE A 1 169 ? 14.410 -0.012 -27.434 1.00 89.81 169 ILE A O 1
ATOM 1328 N N . GLU A 1 170 ? 12.650 1.229 -26.751 1.00 91.56 170 GLU A N 1
ATOM 1329 C CA . GLU A 1 170 ? 12.114 1.500 -28.091 1.00 91.56 170 GLU A CA 1
ATOM 1330 C C . GLU A 1 170 ? 13.129 2.244 -28.968 1.00 91.56 170 GLU A C 1
ATOM 1332 O O . GLU A 1 170 ? 13.290 1.889 -30.131 1.00 91.56 170 GLU A O 1
ATOM 1337 N N . ASP A 1 171 ? 13.878 3.197 -28.409 1.00 93.62 171 ASP A N 1
ATOM 1338 C CA . ASP A 1 171 ? 14.939 3.915 -29.129 1.00 93.62 171 ASP A CA 1
ATOM 1339 C C . ASP A 1 171 ? 16.134 3.012 -29.508 1.00 93.62 171 ASP A C 1
ATOM 1341 O O . ASP A 1 171 ? 16.862 3.291 -30.467 1.00 93.62 171 ASP A O 1
ATOM 1345 N N . LEU A 1 172 ? 16.359 1.925 -28.761 1.00 84.50 172 LEU A N 1
ATOM 1346 C CA . LEU A 1 172 ? 17.462 0.980 -28.967 1.00 84.50 172 LEU A CA 1
ATOM 1347 C C . LEU A 1 172 ? 17.122 -0.195 -29.905 1.00 84.50 172 LEU A C 1
ATOM 1349 O O . LEU A 1 172 ? 18.053 -0.887 -30.338 1.00 84.50 172 LEU A O 1
ATOM 1353 N N . THR A 1 173 ? 15.840 -0.461 -30.188 1.00 72.06 173 THR A N 1
ATOM 1354 C CA . THR A 1 173 ? 15.367 -1.625 -30.976 1.00 72.06 173 THR A CA 1
ATOM 1355 C C . THR A 1 173 ? 14.756 -1.252 -32.314 1.00 72.06 173 THR A C 1
ATOM 1357 O O . THR A 1 173 ? 15.133 -1.906 -33.315 1.00 72.06 173 THR A O 1
#

Mean predicted aligned error: 16.75 Å

Solvent-accessible surface area (backbone atoms only — not comparable to full-atom values): 11382 Å² total; per-residue (Å²): 134,86,87,78,82,83,81,84,76,93,71,90,73,93,75,92,79,86,88,84,88,80,84,82,79,88,79,91,85,80,88,85,80,82,90,82,89,80,88,86,81,88,80,93,75,79,89,75,78,71,78,77,66,62,80,84,77,52,56,68,70,60,50,50,53,51,52,51,52,50,52,54,51,50,61,67,44,47,63,60,50,53,54,51,51,54,53,52,53,61,56,67,66,72,68,59,78,57,42,77,78,39,69,92,43,65,68,55,43,52,23,58,76,67,73,60,73,50,75,78,82,51,68,88,56,51,71,69,58,51,47,54,52,51,52,50,53,50,53,50,51,52,53,51,50,54,49,50,52,51,52,51,52,52,50,53,52,52,48,52,54,49,55,53,53,52,52,56,48,61,78,73,107

Radius of gyration: 29.04 Å; Cα contacts (8 Å, |Δi|>4): 24; chains: 1; bounding box: 64×55×63 Å

InterPro domains:
  IPR015649 Schwannomin interacting protein 1, C-terminal [PF10148] (1-173)
  IPR039045 Schwannomin interacting protein 1 [PTHR13103] (1-173)

Secondary structure (DSSP, 8-state):
------------------------------------------------------TTSS-HHHHHHHHHHHHHHHHHHHHHHHHHHHHHHHHHT---THHHHSTT-HHHHHHHHTT---GGGGTT--HHHHHHHHHHHHHHHHHHHHHHHHHHHHHHHHHHHHHHHHHHHHHH-

Sequence (173 aa):
MNLQICFVNDSGSDKDSDADDSKTETSLDTPLSPMSKQSSSYSDRDTTEEESESLDDMDFLTRQKKLQAEAKMALAMAKPMAKMQVEVEKQNRKKSPVADLLPHMPHISECLMKRSLKPTDLRDMTIGQLQVIVNDLHSQIESLNEELVQLLLIRDELHTEQDAMLVDIEDLT

Organism: Monodon monoceros (NCBI:txid40151)

Foldseek 3Di:
DDDDDDDDDDDDDDDDDDDDDDDDDDDDDDDDDDDDDDDDDDDDDDDPCPPPPPPVPDDPVVNVVVVVVVVVVCVVVVVVVVVVVVVVVLVVVLDQPLCVVCVVQVVQSVCVNVVNDDPVSCVPDDPVSVVSVVVSVVVVVVVVVVVVVVVVVVVVVVVVVVVVVVVVVVVVD

pLDDT: mean 77.11, std 21.5, range [37.34, 98.44]